Protein AF-A0A5J4P7W9-F1 (afdb_monomer_lite)

Foldseek 3Di:
DDDDDDDDPPPDPPPPDPPPPPVDPPPPPPAFPVRVVLVVVVWDFLCVVPVQAAEDAQLCDLPDPLSHNLPVRDRTATAHPVLSVVVVVVQVVCCVVAVLKHKYWHAFADALVSLCSVCVSCPPHPCNVVRADCVVVGDCSNHRNDTDIFMAGNVRDGDDPDD

Sequence (163 aa):
MNHIGSILILLFVSIHLPFSTQSGKANRFQKSKTALYFESLGLVNVAEMDETISVKLMYAHPDNFTGRTLYEDLSEAYLHPDAAKAFVAAQKILKKHCPSYTLIIYDAARPMSIQQKMWETVRGTSKNIYVSNPAHGGGLHNYGLAVDVSILDEWGNPLPMGT

pLDDT: mean 87.94, std 18.9, range [39.56, 98.88]

Structure (mmCIF, N/CA/C/O backbone):
data_AF-A0A5J4P7W9-F1
#
_entry.id   AF-A0A5J4P7W9-F1
#
loop_
_atom_site.group_PDB
_atom_site.id
_atom_site.type_symbol
_atom_site.label_atom_id
_atom_site.label_alt_id
_atom_site.label_comp_id
_atom_site.label_asym_id
_atom_site.label_entity_id
_atom_site.label_seq_id
_atom_site.pdbx_PDB_ins_code
_atom_site.Cartn_x
_atom_site.Cartn_y
_atom_site.Cartn_z
_atom_site.occupancy
_atom_site.B_iso_or_equiv
_atom_site.auth_seq_id
_atom_site.auth_comp_id
_atom_site.auth_asym_id
_atom_site.auth_atom_id
_atom_site.pdbx_PDB_model_num
ATOM 1 N N . MET A 1 1 ? 10.414 12.826 -80.029 1.00 47.00 1 MET A N 1
ATOM 2 C CA . MET A 1 1 ? 11.032 14.166 -79.992 1.00 47.00 1 MET A CA 1
ATOM 3 C C . MET A 1 1 ? 9.978 15.164 -79.546 1.00 47.00 1 MET A C 1
ATOM 5 O O . MET A 1 1 ? 8.898 15.156 -80.119 1.00 47.00 1 MET A O 1
ATOM 9 N N . ASN A 1 2 ? 10.343 15.979 -78.552 1.00 44.66 2 ASN A N 1
ATOM 10 C CA . ASN A 1 2 ? 9.735 17.254 -78.139 1.00 44.66 2 ASN A CA 1
ATOM 11 C C . ASN A 1 2 ? 8.815 17.212 -76.904 1.00 44.66 2 ASN A C 1
ATOM 13 O O . ASN A 1 2 ? 7.594 17.151 -76.981 1.00 44.66 2 ASN A O 1
ATOM 17 N N . HIS A 1 3 ? 9.498 17.297 -75.757 1.00 44.91 3 HIS A N 1
ATOM 18 C CA . HIS A 1 3 ? 9.042 17.803 -74.463 1.00 44.91 3 HIS A CA 1
ATOM 19 C C . HIS A 1 3 ? 8.594 19.268 -74.533 1.00 44.91 3 HIS A C 1
ATOM 21 O O . HIS A 1 3 ? 9.379 20.078 -75.013 1.00 44.91 3 HIS A O 1
ATOM 27 N N . ILE A 1 4 ? 7.449 19.602 -73.923 1.00 54.72 4 ILE A N 1
ATOM 28 C CA . ILE A 1 4 ? 7.166 20.850 -73.176 1.00 54.72 4 ILE A CA 1
ATOM 29 C C . ILE A 1 4 ? 6.008 20.470 -72.218 1.00 54.72 4 ILE A C 1
ATOM 31 O O . ILE A 1 4 ? 4.988 19.989 -72.687 1.00 54.72 4 ILE A O 1
ATOM 35 N N . GLY A 1 5 ? 6.057 20.497 -70.886 1.00 46.66 5 GLY A N 1
ATOM 36 C CA . GLY A 1 5 ? 6.833 21.329 -69.975 1.00 46.66 5 GLY A CA 1
ATOM 37 C C . GLY A 1 5 ? 5.932 22.346 -69.257 1.00 46.66 5 GLY A C 1
ATOM 38 O O . GLY A 1 5 ? 6.270 23.520 -69.251 1.00 46.66 5 GLY A O 1
ATOM 39 N N . SER A 1 6 ? 4.785 21.947 -68.688 1.00 47.06 6 SER A N 1
ATOM 40 C CA . SER A 1 6 ? 3.984 22.834 -67.821 1.00 47.06 6 SER A CA 1
ATOM 41 C C . SER A 1 6 ? 4.383 22.634 -66.363 1.00 47.06 6 SER A C 1
ATOM 43 O O . SER A 1 6 ? 3.861 21.771 -65.662 1.00 47.06 6 SER A O 1
ATOM 45 N N . ILE A 1 7 ? 5.348 23.437 -65.922 1.00 47.50 7 ILE A N 1
ATOM 46 C CA . ILE A 1 7 ? 5.742 23.566 -64.520 1.00 47.50 7 ILE A CA 1
ATOM 47 C C . ILE A 1 7 ? 4.771 24.556 -63.865 1.00 47.50 7 ILE A C 1
ATOM 49 O O . ILE A 1 7 ? 4.814 25.754 -64.136 1.00 47.50 7 ILE A O 1
ATOM 53 N N . LEU A 1 8 ? 3.886 24.053 -63.007 1.00 42.88 8 LEU A N 1
ATOM 54 C CA . LEU A 1 8 ? 3.067 24.870 -62.116 1.00 42.88 8 LEU A CA 1
ATOM 55 C C . LEU A 1 8 ? 3.912 25.210 -60.877 1.00 42.88 8 LEU A C 1
ATOM 57 O O . LEU A 1 8 ? 4.041 24.397 -59.965 1.00 42.88 8 LEU A O 1
ATOM 61 N N . ILE A 1 9 ? 4.530 26.393 -60.856 1.00 48.12 9 ILE A N 1
ATOM 62 C CA . ILE A 1 9 ? 5.233 26.902 -59.669 1.00 48.12 9 ILE A CA 1
ATOM 63 C C . ILE A 1 9 ? 4.182 27.439 -58.692 1.00 48.12 9 ILE A C 1
ATOM 65 O O . ILE A 1 9 ? 3.752 28.586 -58.782 1.00 48.12 9 ILE A O 1
ATOM 69 N N . LEU A 1 10 ? 3.755 26.594 -57.755 1.00 44.69 10 LEU A N 1
ATOM 70 C CA . LEU A 1 10 ? 3.029 27.017 -56.558 1.00 44.69 10 LEU A CA 1
ATOM 71 C C . LEU A 1 10 ? 4.036 27.620 -55.568 1.00 44.69 10 LEU A C 1
ATOM 73 O O . LEU A 1 10 ? 4.703 26.908 -54.820 1.00 44.69 10 LEU A O 1
ATOM 77 N N . LEU A 1 11 ? 4.164 28.947 -55.584 1.00 43.44 11 LEU A N 1
ATOM 78 C CA . LEU A 1 11 ? 4.861 29.713 -54.549 1.00 43.44 11 LEU A CA 1
ATOM 79 C C . LEU A 1 11 ? 4.044 29.653 -53.249 1.00 43.44 11 LEU A C 1
ATOM 81 O O . LEU A 1 11 ? 3.136 30.453 -53.031 1.00 43.44 11 LEU A O 1
ATOM 85 N N . PHE A 1 12 ? 4.367 28.700 -52.375 1.00 47.06 12 PHE A N 1
ATOM 86 C CA . PHE A 1 12 ? 3.924 28.733 -50.983 1.00 47.06 12 PHE A CA 1
ATOM 87 C C . PHE A 1 12 ? 4.725 29.807 -50.239 1.00 47.06 12 PHE A C 1
ATOM 89 O O . PHE A 1 12 ? 5.886 29.611 -49.885 1.00 47.06 12 PHE A O 1
ATOM 96 N N . VAL A 1 13 ? 4.106 30.963 -50.008 1.00 46.81 13 VAL A N 1
ATOM 97 C CA . VAL A 1 13 ? 4.608 31.950 -49.048 1.00 46.81 13 VAL A CA 1
ATOM 98 C C . VAL A 1 13 ? 4.359 31.385 -47.650 1.00 46.81 13 VAL A C 1
ATOM 100 O O . VAL A 1 13 ? 3.253 31.466 -47.120 1.00 46.81 13 VAL A O 1
ATOM 103 N N . SER A 1 14 ? 5.381 30.766 -47.060 1.00 53.66 14 SER A N 1
ATOM 104 C CA . SER A 1 14 ? 5.346 30.298 -45.672 1.00 53.66 14 SER A CA 1
ATOM 105 C C . SER A 1 14 ? 5.351 31.493 -44.720 1.00 53.66 14 SER A C 1
ATOM 107 O O . SER A 1 14 ? 6.409 31.991 -44.330 1.00 53.66 14 SER A O 1
ATOM 109 N N . ILE A 1 15 ? 4.161 31.951 -44.330 1.00 55.72 15 ILE A N 1
ATOM 110 C CA . ILE A 1 15 ? 3.985 32.863 -43.198 1.00 55.72 15 ILE A CA 1
ATOM 111 C C . ILE A 1 15 ? 4.422 32.100 -41.942 1.00 55.72 15 ILE A C 1
ATOM 113 O O . ILE A 1 15 ? 3.698 31.245 -41.435 1.00 55.72 15 ILE A O 1
ATOM 117 N N . HIS A 1 16 ? 5.628 32.386 -41.452 1.00 55.50 16 HIS A N 1
ATOM 118 C CA . HIS A 1 16 ? 6.084 31.915 -40.148 1.00 55.50 16 HIS A CA 1
ATOM 119 C C . HIS A 1 16 ? 5.347 32.708 -39.067 1.00 55.50 16 HIS A C 1
ATOM 121 O O . HIS A 1 16 ? 5.811 33.750 -38.608 1.00 55.50 16 HIS A O 1
ATOM 127 N N . LEU A 1 17 ? 4.175 32.218 -38.666 1.00 50.38 17 LEU A N 1
ATOM 128 C CA . LEU A 1 17 ? 3.603 32.583 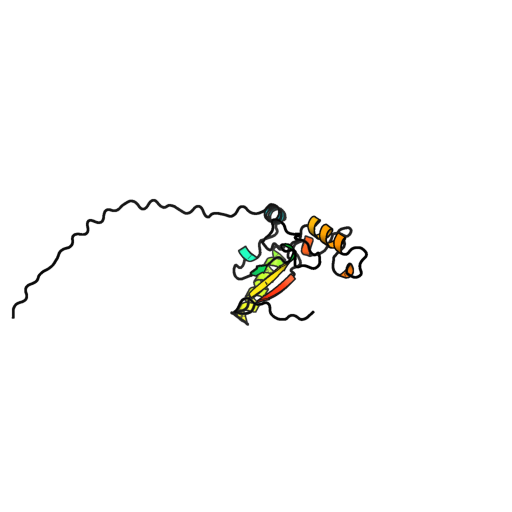-37.375 1.00 50.38 17 LEU A CA 1
ATOM 129 C C . LEU A 1 17 ? 4.563 32.066 -36.293 1.00 50.38 17 LEU A C 1
ATOM 131 O O . LEU A 1 17 ? 4.910 30.882 -36.328 1.00 50.38 17 LEU A O 1
ATOM 135 N N . PRO A 1 18 ? 5.014 32.901 -35.340 1.00 47.62 18 PRO A N 1
ATOM 136 C CA . PRO A 1 18 ? 5.784 32.396 -34.220 1.00 47.62 18 PRO A CA 1
ATOM 137 C C . PRO A 1 18 ? 4.870 31.456 -33.438 1.00 47.62 18 PRO A C 1
ATOM 139 O O . PRO A 1 18 ? 3.888 31.881 -32.825 1.00 47.62 18 PRO A O 1
ATOM 142 N N . PHE A 1 19 ? 5.179 30.162 -33.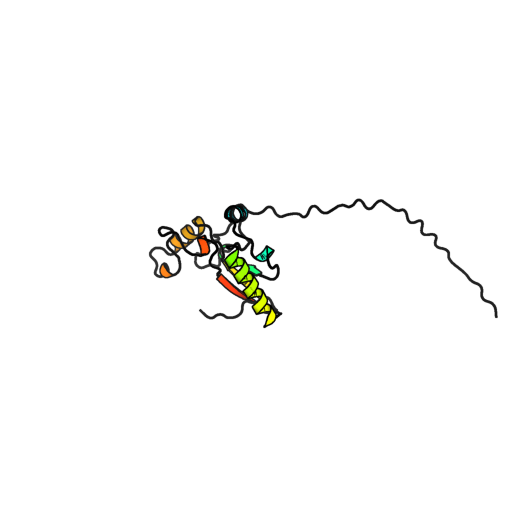496 1.00 48.31 19 PHE A N 1
ATOM 143 C CA . PHE A 1 19 ? 4.601 29.171 -32.608 1.00 48.31 19 PHE A CA 1
ATOM 144 C C . PHE A 1 19 ? 4.994 29.594 -31.196 1.00 48.31 19 PHE A C 1
ATOM 146 O O . PHE A 1 19 ? 6.133 29.406 -30.766 1.00 48.31 19 PHE A O 1
ATOM 153 N N . SER A 1 20 ? 4.072 30.265 -30.504 1.00 48.75 20 SER A N 1
ATOM 154 C CA . SER A 1 20 ? 4.220 30.512 -29.081 1.00 48.75 20 SER A CA 1
ATOM 155 C C . SER A 1 20 ? 4.345 29.149 -28.433 1.00 48.75 20 SER A C 1
ATOM 157 O O . SER A 1 20 ? 3.430 28.329 -28.516 1.00 48.75 20 SER A O 1
ATOM 159 N N . THR A 1 21 ? 5.501 28.889 -27.834 1.00 41.94 21 THR A N 1
ATOM 160 C CA . THR A 1 21 ? 5.706 27.726 -26.991 1.00 41.94 21 THR A CA 1
ATOM 161 C C . THR A 1 21 ? 4.743 27.854 -25.820 1.00 41.94 21 THR A C 1
ATOM 163 O O . THR A 1 21 ? 5.031 28.466 -24.793 1.00 41.94 21 THR A O 1
ATOM 166 N N . GLN A 1 22 ? 3.559 27.265 -25.960 1.00 50.69 22 GLN A N 1
ATOM 167 C CA . GLN A 1 22 ? 2.743 26.919 -24.813 1.00 50.69 22 GLN A CA 1
ATOM 168 C C . GLN A 1 22 ? 3.449 25.729 -24.153 1.00 50.69 22 GLN A C 1
ATOM 170 O O . GLN A 1 22 ? 3.088 24.572 -24.345 1.00 50.69 22 GLN A O 1
ATOM 175 N N . SER A 1 23 ? 4.555 26.015 -23.457 1.00 46.88 23 SER A N 1
ATOM 176 C CA . SER A 1 23 ? 5.237 25.027 -22.631 1.00 46.88 23 SER A CA 1
ATOM 177 C C . SER A 1 23 ? 4.259 24.646 -21.530 1.00 46.88 23 SER A C 1
ATOM 179 O O . SER A 1 23 ? 3.875 25.475 -20.699 1.00 46.88 23 SER A O 1
ATOM 181 N N . GLY A 1 24 ? 3.753 23.421 -21.648 1.00 39.56 24 GLY A N 1
ATOM 182 C CA . GLY A 1 24 ? 2.620 22.909 -20.907 1.00 39.56 24 GLY A CA 1
ATOM 183 C C . GLY A 1 24 ? 2.792 23.097 -19.410 1.00 39.56 24 GLY A C 1
ATOM 184 O O . GLY A 1 24 ? 3.709 22.560 -18.790 1.00 39.56 24 GLY A O 1
ATOM 185 N N . LYS A 1 25 ? 1.836 23.799 -18.801 1.00 40.22 25 LYS A N 1
ATOM 186 C CA . LYS A 1 25 ? 1.510 23.550 -17.403 1.00 40.22 25 LYS A CA 1
ATOM 187 C C . LYS A 1 25 ? 0.991 22.118 -17.345 1.00 40.22 25 LYS A C 1
ATOM 189 O O . LYS A 1 25 ? -0.172 21.872 -17.651 1.00 40.22 25 LYS A O 1
ATOM 194 N N . ALA A 1 26 ? 1.867 21.178 -17.000 1.00 45.06 26 ALA A N 1
ATOM 195 C CA . ALA A 1 26 ? 1.439 19.880 -16.517 1.00 45.06 26 ALA A CA 1
ATOM 196 C C . ALA A 1 26 ? 0.424 20.152 -15.406 1.00 45.06 26 ALA A C 1
ATOM 198 O O . ALA A 1 26 ? 0.745 20.800 -14.406 1.00 45.06 26 ALA A O 1
ATOM 199 N N . ASN A 1 27 ? -0.816 19.725 -15.617 1.00 42.38 27 ASN A N 1
ATOM 200 C CA . ASN A 1 27 ? -1.823 19.702 -14.578 1.00 42.38 27 ASN A CA 1
ATOM 201 C C . ASN A 1 27 ? -1.364 18.644 -13.565 1.00 42.38 27 ASN A C 1
ATOM 203 O O . ASN A 1 27 ? -1.749 17.482 -13.649 1.00 42.38 27 ASN A O 1
ATOM 207 N N . ARG A 1 28 ? -0.435 19.012 -12.673 1.00 53.25 28 ARG A N 1
ATOM 208 C CA . ARG A 1 28 ? -0.139 18.231 -11.476 1.00 53.25 28 ARG A CA 1
ATOM 209 C C . ARG A 1 28 ? -1.431 18.252 -10.679 1.00 53.25 28 ARG A C 1
ATOM 211 O O . ARG A 1 28 ? -1.724 19.255 -10.031 1.00 53.25 28 ARG A O 1
ATOM 218 N N . PHE A 1 29 ? -2.217 17.183 -10.779 1.00 66.19 29 PHE A N 1
ATOM 219 C CA . PHE A 1 29 ? -3.296 16.928 -9.838 1.00 66.19 29 PHE A CA 1
ATOM 220 C C . PHE A 1 29 ? -2.740 17.179 -8.436 1.00 66.19 29 PHE A C 1
ATOM 222 O O . PHE A 1 29 ? -1.671 16.678 -8.077 1.00 66.19 29 PHE A O 1
ATOM 229 N N . GLN A 1 30 ? -3.387 18.074 -7.699 1.00 87.31 30 GLN A N 1
ATOM 230 C CA . GLN A 1 30 ? -2.939 18.439 -6.367 1.00 87.31 30 GLN A CA 1
ATOM 231 C C . GLN A 1 30 ? -2.972 17.178 -5.495 1.00 87.31 30 GLN A C 1
ATOM 233 O O . GLN A 1 30 ? -4.030 16.566 -5.362 1.00 87.31 30 GLN A O 1
ATOM 238 N N . LYS A 1 31 ? -1.819 16.786 -4.933 1.00 92.81 31 LYS A N 1
ATOM 239 C CA . LYS A 1 31 ? -1.719 15.621 -4.041 1.00 92.81 31 LYS A CA 1
ATOM 240 C C . LYS A 1 31 ? -2.687 15.779 -2.868 1.00 92.81 31 LYS A C 1
ATOM 242 O O . LYS A 1 31 ? -2.873 16.887 -2.353 1.00 92.81 31 LYS A O 1
ATOM 247 N N . SER A 1 32 ? -3.306 14.675 -2.462 1.00 95.94 32 SER A N 1
ATOM 248 C CA . SER A 1 32 ? -4.264 14.660 -1.358 1.00 95.94 32 SER A CA 1
ATOM 249 C C . SER A 1 32 ? -3.608 14.940 -0.007 1.00 95.94 32 SER A C 1
ATOM 251 O O . SER A 1 32 ? -2.380 14.966 0.118 1.00 95.94 32 SER A O 1
ATOM 253 N N . LYS A 1 33 ? -4.416 15.153 1.040 1.00 96.56 33 LYS A N 1
ATOM 254 C CA . LYS A 1 33 ? -3.872 15.418 2.380 1.00 96.56 33 LYS A CA 1
ATOM 255 C C . LYS A 1 33 ? -3.135 14.193 2.905 1.00 96.56 33 LYS A C 1
ATOM 257 O O . LYS A 1 33 ? -2.069 14.342 3.498 1.00 96.56 33 LYS A O 1
ATOM 262 N N . THR A 1 34 ? -3.670 12.998 2.662 1.00 97.19 34 THR A N 1
ATOM 263 C CA . THR A 1 34 ? -3.011 11.753 3.061 1.00 97.19 34 THR A CA 1
ATOM 264 C C . THR A 1 34 ? -1.729 11.493 2.269 1.00 97.19 34 THR A C 1
ATOM 266 O O . THR A 1 34 ? -0.728 11.120 2.878 1.00 97.19 34 THR A O 1
ATOM 269 N N . ALA A 1 35 ? -1.707 11.765 0.961 1.00 97.81 35 ALA A N 1
ATOM 270 C CA . ALA A 1 35 ? -0.490 11.661 0.152 1.00 97.81 35 ALA A CA 1
ATOM 271 C C . ALA A 1 35 ? 0.621 12.601 0.661 1.00 97.81 35 ALA A C 1
ATOM 273 O O . ALA A 1 35 ? 1.741 12.168 0.929 1.00 97.81 35 ALA A O 1
ATOM 274 N N . LEU A 1 36 ? 0.290 13.877 0.897 1.00 97.75 36 LEU A N 1
ATOM 275 C CA . LEU A 1 36 ? 1.228 14.861 1.452 1.00 97.75 36 LEU A CA 1
ATOM 276 C C . LEU A 1 36 ? 1.717 14.479 2.858 1.00 97.75 36 LEU A C 1
ATOM 278 O O . LEU A 1 36 ? 2.889 14.673 3.183 1.00 97.75 36 LEU A O 1
ATOM 282 N N . TYR A 1 37 ? 0.837 13.918 3.692 1.00 97.69 37 TYR A N 1
ATOM 283 C CA . TYR A 1 37 ? 1.211 13.408 5.009 1.00 97.69 37 TYR A CA 1
ATOM 284 C C . TYR A 1 37 ? 2.253 12.288 4.899 1.00 97.69 37 TYR A C 1
ATOM 286 O O . TYR A 1 37 ? 3.280 12.346 5.572 1.00 97.69 37 TYR A O 1
ATOM 294 N N . PHE A 1 38 ? 2.050 11.308 4.020 1.00 98.50 38 PHE A N 1
ATOM 295 C CA . PHE A 1 38 ? 3.020 10.231 3.823 1.00 98.50 38 PHE A CA 1
ATOM 296 C C . PHE A 1 38 ? 4.370 10.712 3.292 1.00 98.50 38 PHE A C 1
ATOM 298 O O . PHE A 1 38 ? 5.406 10.263 3.783 1.00 98.50 38 PHE A O 1
ATOM 305 N N . GLU A 1 39 ? 4.380 11.676 2.376 1.00 98.12 39 GLU A N 1
ATOM 306 C CA . GLU A 1 39 ? 5.625 12.288 1.898 1.00 98.12 39 GLU A CA 1
ATOM 307 C C . GLU A 1 39 ? 6.374 13.013 3.014 1.00 98.12 39 GLU A C 1
ATOM 309 O O . GLU A 1 39 ? 7.595 12.903 3.112 1.00 98.12 39 GLU A O 1
ATOM 314 N N . SER A 1 40 ? 5.654 13.692 3.913 1.00 98.19 40 SER A N 1
ATOM 315 C CA . SER A 1 40 ? 6.271 14.337 5.079 1.00 98.19 40 SER A CA 1
ATOM 316 C C . SER A 1 40 ? 6.886 13.345 6.076 1.00 98.19 40 SER A C 1
ATOM 318 O O . SER A 1 40 ? 7.779 13.720 6.832 1.00 98.19 40 SER A O 1
ATOM 320 N N . LEU A 1 41 ? 6.455 12.078 6.052 1.00 98.06 41 LEU A N 1
ATOM 321 C CA . LEU A 1 41 ? 7.061 10.978 6.809 1.00 98.06 41 LEU A CA 1
ATOM 322 C C . LEU A 1 41 ? 8.228 10.304 6.066 1.00 98.06 41 LEU A C 1
ATOM 324 O O . LEU A 1 41 ? 8.816 9.357 6.586 1.00 98.06 41 LEU A O 1
ATOM 328 N N . GLY A 1 42 ? 8.562 10.759 4.856 1.00 98.44 42 GLY A N 1
ATOM 329 C CA . GLY A 1 42 ? 9.610 10.168 4.024 1.00 98.44 42 GLY A CA 1
ATOM 330 C C . GLY A 1 42 ? 9.197 8.877 3.313 1.00 98.44 42 GLY A C 1
ATOM 331 O O . GLY A 1 42 ? 10.063 8.160 2.809 1.00 98.44 42 GLY A O 1
ATOM 332 N N . LEU A 1 43 ? 7.897 8.565 3.262 1.00 98.81 43 LEU A N 1
ATOM 333 C CA . LEU A 1 43 ? 7.396 7.477 2.427 1.00 98.81 43 LEU A CA 1
ATOM 334 C C . LEU A 1 43 ? 7.385 7.912 0.959 1.00 98.81 43 LEU A C 1
ATOM 336 O O . LEU A 1 43 ? 7.225 9.089 0.640 1.00 98.81 43 LEU A O 1
ATOM 340 N N . VAL A 1 44 ? 7.529 6.945 0.060 1.00 98.69 44 VAL A N 1
ATOM 341 C CA . VAL A 1 44 ? 7.632 7.183 -1.383 1.00 98.69 44 VAL A CA 1
ATOM 342 C C . VAL A 1 44 ? 6.476 6.530 -2.123 1.00 98.69 44 VAL A C 1
ATOM 344 O O . VAL A 1 44 ? 6.052 5.428 -1.767 1.00 98.69 44 VAL A O 1
ATOM 347 N N . ASN A 1 45 ? 5.975 7.210 -3.154 1.00 98.31 45 ASN A N 1
ATOM 348 C CA . ASN A 1 45 ? 4.961 6.663 -4.044 1.00 98.31 45 ASN A CA 1
ATOM 349 C C . ASN A 1 45 ? 5.601 5.606 -4.952 1.00 98.31 45 ASN A C 1
ATOM 351 O O . ASN A 1 45 ? 6.500 5.901 -5.738 1.00 98.31 45 ASN A O 1
ATOM 355 N N . VAL A 1 46 ? 5.128 4.368 -4.847 1.00 97.81 46 VAL A N 1
ATOM 356 C CA . VAL A 1 46 ? 5.700 3.223 -5.562 1.00 97.81 46 VAL A CA 1
ATOM 357 C C . VAL A 1 46 ? 5.494 3.338 -7.076 1.00 97.81 46 VAL A C 1
ATOM 359 O O . VAL A 1 46 ? 6.391 2.981 -7.838 1.00 97.81 46 VAL A O 1
ATOM 362 N N . ALA A 1 47 ? 4.360 3.888 -7.520 1.00 94.44 47 ALA A N 1
ATOM 363 C CA . ALA A 1 47 ? 4.061 4.059 -8.943 1.00 94.44 47 ALA A CA 1
ATOM 364 C C . ALA A 1 47 ? 4.941 5.135 -9.609 1.00 94.44 47 ALA A C 1
ATOM 366 O O . ALA A 1 47 ? 5.181 5.071 -10.809 1.00 94.44 47 ALA A O 1
ATOM 367 N N . GLU A 1 48 ? 5.480 6.088 -8.836 1.00 96.62 48 GLU A N 1
ATOM 368 C CA . GLU A 1 48 ? 6.481 7.048 -9.333 1.00 96.62 48 GLU A CA 1
ATOM 369 C C . GLU A 1 48 ? 7.869 6.393 -9.516 1.00 96.62 48 GLU A C 1
ATOM 371 O O . GLU A 1 48 ? 8.716 6.929 -10.229 1.00 96.62 48 GLU A O 1
ATOM 376 N N . MET A 1 49 ? 8.125 5.237 -8.886 1.00 97.88 49 MET A N 1
ATOM 377 C CA . MET A 1 49 ? 9.383 4.488 -9.029 1.00 97.88 49 MET A CA 1
ATOM 378 C C . MET A 1 49 ? 9.349 3.465 -10.173 1.00 97.88 49 MET A C 1
ATOM 380 O O . MET A 1 49 ? 10.398 3.153 -10.743 1.00 97.88 49 MET A O 1
ATOM 384 N N . ASP A 1 50 ? 8.171 2.919 -10.481 1.00 98.12 50 ASP A N 1
ATOM 385 C CA . ASP A 1 50 ? 7.919 2.025 -11.614 1.00 98.12 50 ASP A CA 1
ATOM 386 C C . ASP A 1 50 ? 6.448 2.146 -12.044 1.00 98.12 50 ASP A C 1
ATOM 388 O O . ASP A 1 50 ? 5.548 1.595 -11.407 1.00 98.12 50 ASP A O 1
ATOM 392 N N . GLU A 1 51 ? 6.213 2.852 -13.152 1.00 97.12 51 GLU A N 1
ATOM 393 C CA . GLU A 1 51 ? 4.873 3.135 -13.690 1.00 97.12 51 GLU A CA 1
ATOM 394 C C . GLU A 1 51 ? 4.133 1.876 -14.174 1.00 97.12 51 GLU A C 1
ATOM 396 O O . GLU A 1 51 ? 2.944 1.931 -14.482 1.00 97.12 51 GLU A O 1
ATOM 401 N N . THR A 1 52 ? 4.811 0.724 -14.256 1.0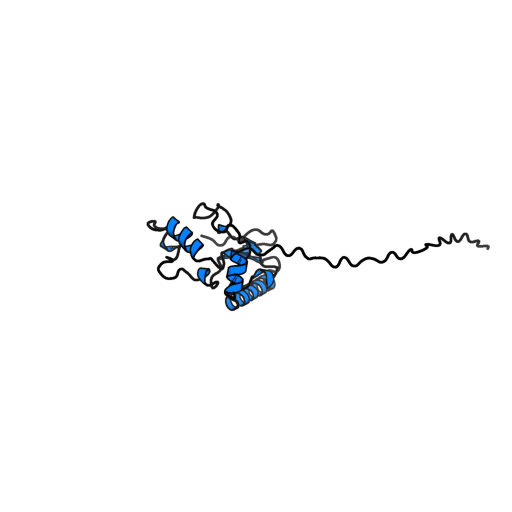0 97.44 52 THR A N 1
ATOM 402 C CA . THR A 1 52 ? 4.169 -0.532 -14.658 1.00 97.44 52 THR A CA 1
ATOM 403 C C . THR A 1 52 ? 3.404 -1.204 -13.520 1.00 97.44 52 THR A C 1
ATOM 405 O O . THR A 1 52 ? 2.616 -2.113 -13.787 1.00 97.44 52 THR A O 1
ATOM 408 N N . ILE A 1 53 ? 3.626 -0.785 -12.271 1.00 98.31 53 ILE A N 1
ATOM 409 C CA . ILE A 1 53 ? 2.940 -1.303 -11.083 1.00 98.31 53 ILE A CA 1
ATOM 410 C C . ILE A 1 53 ? 1.504 -0.779 -11.045 1.00 98.31 53 ILE A C 1
ATOM 412 O O . ILE A 1 53 ? 1.260 0.421 -11.152 1.00 98.31 53 ILE A O 1
ATOM 416 N N . SER A 1 54 ? 0.544 -1.681 -10.841 1.00 98.19 54 SER A N 1
ATOM 417 C CA . SER A 1 54 ? -0.864 -1.316 -10.698 1.00 98.19 54 SER A CA 1
ATOM 418 C C . SER A 1 54 ? -1.218 -1.024 -9.237 1.00 98.19 54 SER A C 1
ATOM 420 O O . SER A 1 54 ? -0.732 -1.686 -8.318 1.00 98.19 54 SER A O 1
ATOM 422 N N . VAL A 1 55 ? -2.100 -0.051 -9.007 1.00 97.88 55 VAL A N 1
ATOM 423 C CA . VAL A 1 55 ? -2.617 0.291 -7.676 1.00 97.88 55 VAL A CA 1
ATOM 424 C C . VAL A 1 55 ? -4.140 0.286 -7.716 1.00 97.88 55 VAL A C 1
ATOM 426 O O . VAL A 1 55 ? -4.755 0.972 -8.530 1.00 97.88 55 VAL A O 1
ATOM 429 N N . LYS A 1 56 ? -4.750 -0.482 -6.812 1.00 96.25 56 LYS A N 1
ATOM 430 C CA . LYS A 1 56 ? -6.194 -0.516 -6.579 1.00 96.25 56 LYS A CA 1
ATOM 431 C C . LYS A 1 56 ? -6.444 -0.664 -5.084 1.00 96.25 56 LYS A C 1
ATOM 433 O O . LYS A 1 56 ? -6.625 -1.768 -4.585 1.00 96.25 56 LYS A O 1
ATOM 438 N N . LEU A 1 57 ? -6.452 0.452 -4.362 1.00 96.94 57 LEU A N 1
ATOM 439 C CA . LEU A 1 57 ? -6.617 0.423 -2.911 1.00 96.94 57 LEU A CA 1
ATOM 440 C C . LEU A 1 57 ? -8.018 -0.081 -2.527 1.00 96.94 57 LEU A C 1
ATOM 442 O O . LEU A 1 57 ? -9.016 0.611 -2.730 1.00 96.94 57 LEU A O 1
ATOM 446 N N . MET A 1 58 ? -8.103 -1.280 -1.946 1.00 95.00 58 MET A N 1
ATOM 447 C CA . MET A 1 58 ? -9.385 -1.952 -1.676 1.00 95.00 58 MET A CA 1
ATOM 448 C C . MET A 1 58 ? -10.269 -1.170 -0.704 1.00 95.00 58 MET A C 1
ATOM 450 O O . MET A 1 58 ? -11.493 -1.164 -0.823 1.00 95.00 58 MET A O 1
ATOM 454 N N . TYR A 1 59 ? -9.656 -0.450 0.233 1.00 95.12 59 TYR A N 1
ATOM 455 C CA . TYR A 1 59 ? -10.376 0.330 1.236 1.00 95.12 59 TYR A CA 1
ATOM 456 C C . TYR A 1 59 ? -10.823 1.717 0.744 1.00 95.12 59 TYR A C 1
ATOM 458 O O . TYR A 1 59 ? -11.427 2.459 1.517 1.00 95.12 59 TYR A O 1
ATOM 466 N N . ALA A 1 60 ? -10.581 2.068 -0.525 1.00 93.88 60 ALA A N 1
ATOM 467 C CA . ALA A 1 60 ? -11.180 3.241 -1.176 1.00 93.88 60 ALA A CA 1
ATOM 468 C C . ALA A 1 60 ? -12.620 2.982 -1.671 1.00 93.88 60 ALA A C 1
ATOM 470 O O . ALA A 1 60 ? -13.345 3.906 -2.039 1.00 93.88 60 ALA A O 1
ATOM 471 N N . HIS A 1 61 ? -13.073 1.726 -1.638 1.00 92.12 61 HIS A N 1
ATOM 472 C CA . HIS A 1 61 ? -14.413 1.310 -2.047 1.00 92.12 61 HIS A CA 1
ATOM 473 C C . HIS A 1 61 ? -15.115 0.544 -0.921 1.00 92.12 61 HIS A C 1
ATOM 475 O O . HIS A 1 61 ? -14.435 -0.057 -0.096 1.00 92.12 61 HIS A O 1
ATOM 481 N N . PRO A 1 62 ? -16.460 0.518 -0.871 1.00 92.50 62 PRO A N 1
ATOM 482 C CA . PRO A 1 62 ? -17.196 -0.179 0.187 1.00 92.50 62 PRO A CA 1
ATOM 483 C C . PRO A 1 62 ? -17.164 -1.710 0.061 1.00 92.50 62 PRO A C 1
ATOM 485 O O . PRO A 1 62 ? -17.524 -2.396 1.015 1.00 92.50 62 PRO A O 1
ATOM 488 N N . ASP A 1 63 ? -16.723 -2.244 -1.082 1.00 93.06 63 ASP A N 1
ATOM 489 C CA . ASP A 1 63 ? -16.537 -3.680 -1.316 1.00 93.06 63 ASP A CA 1
ATOM 490 C C . ASP A 1 63 ? -15.252 -4.190 -0.639 1.00 93.06 63 ASP A C 1
ATOM 492 O O . ASP A 1 63 ? -14.238 -4.495 -1.264 1.00 93.06 63 ASP A O 1
ATOM 496 N N . ASN A 1 64 ? -15.272 -4.183 0.692 1.00 93.62 64 ASN A N 1
ATOM 497 C CA . ASN A 1 64 ? -14.223 -4.714 1.551 1.00 93.62 64 ASN A CA 1
ATOM 498 C C . ASN A 1 64 ? -14.839 -5.255 2.851 1.00 93.62 64 ASN A C 1
ATOM 500 O O . ASN A 1 64 ? -16.019 -5.048 3.134 1.00 93.62 64 ASN A O 1
ATOM 504 N N . PHE A 1 65 ? -14.041 -5.922 3.689 1.00 92.19 65 PHE A N 1
ATOM 505 C CA . PHE A 1 65 ? -14.558 -6.602 4.885 1.00 92.19 65 PHE A CA 1
ATOM 506 C C . PHE A 1 65 ? -15.239 -5.679 5.912 1.00 92.19 65 PHE A C 1
ATOM 508 O O . PHE A 1 65 ? -15.970 -6.175 6.770 1.00 92.19 65 PHE A O 1
ATOM 515 N N . THR A 1 66 ? -14.996 -4.364 5.853 1.00 92.12 66 THR A N 1
ATOM 516 C CA . THR A 1 66 ? -15.651 -3.383 6.727 1.00 92.12 66 THR A CA 1
ATOM 517 C C . THR A 1 66 ? -16.990 -2.883 6.187 1.00 92.12 66 THR A C 1
ATOM 519 O O . THR A 1 66 ? -17.758 -2.285 6.939 1.00 92.12 66 THR A O 1
ATOM 522 N N . GLY A 1 67 ? -17.278 -3.104 4.898 1.00 93.44 67 GLY A N 1
ATOM 523 C CA . GLY A 1 67 ? -18.470 -2.586 4.222 1.00 93.44 67 GLY A CA 1
ATOM 524 C C . GLY A 1 67 ? -18.492 -1.060 4.066 1.00 93.44 67 GLY A C 1
ATOM 525 O O . GLY A 1 67 ? -19.561 -0.480 3.875 1.00 93.44 67 GLY A O 1
ATOM 526 N N . ARG A 1 68 ? -17.347 -0.380 4.225 1.00 93.50 68 ARG A N 1
ATOM 527 C CA . ARG A 1 68 ? -17.230 1.088 4.235 1.00 93.50 68 ARG A CA 1
ATOM 528 C C . ARG A 1 68 ? -16.055 1.555 3.385 1.00 93.50 68 ARG A C 1
ATOM 530 O O . ARG A 1 68 ? -15.014 0.905 3.368 1.00 93.50 68 ARG A O 1
ATOM 537 N N . THR A 1 69 ? -16.186 2.721 2.760 1.00 95.38 69 THR A N 1
ATOM 538 C CA . THR A 1 69 ? -15.034 3.458 2.222 1.00 95.38 69 THR A CA 1
ATOM 539 C C . THR A 1 69 ? -14.244 4.061 3.382 1.00 95.38 69 THR A C 1
ATOM 541 O O . THR A 1 69 ? -14.803 4.785 4.204 1.00 95.38 69 THR A O 1
ATOM 544 N N . LEU A 1 70 ? -12.954 3.739 3.470 1.00 95.50 70 LEU A N 1
ATOM 545 C CA . LEU A 1 70 ? -12.052 4.218 4.519 1.00 95.50 70 LEU A CA 1
ATOM 546 C C . LEU A 1 70 ? -10.992 5.180 3.978 1.00 95.50 70 LEU A C 1
ATOM 548 O O . LEU A 1 70 ? -10.662 6.150 4.659 1.00 95.50 70 LEU A O 1
ATOM 552 N N . TYR A 1 71 ? -10.470 4.928 2.777 1.00 94.94 71 TYR A N 1
ATOM 553 C CA . TYR A 1 71 ? -9.626 5.878 2.058 1.00 94.94 71 TYR A CA 1
ATOM 554 C C . TYR A 1 71 ? -10.518 6.831 1.269 1.00 94.94 71 TYR A C 1
ATOM 556 O O . TYR A 1 71 ? -11.123 6.448 0.274 1.00 94.94 71 TYR A O 1
ATOM 564 N N . GLU A 1 72 ? -10.636 8.062 1.758 1.00 92.81 72 GLU A N 1
ATOM 565 C CA . GLU A 1 72 ? -11.513 9.080 1.168 1.00 92.81 72 GLU A CA 1
ATOM 566 C C . GLU A 1 72 ? -10.782 9.943 0.129 1.00 92.81 72 GLU A C 1
ATOM 568 O O . GLU A 1 72 ? -11.401 10.401 -0.828 1.00 92.81 72 GLU A O 1
ATOM 573 N N . ASP A 1 73 ? -9.473 10.156 0.297 1.00 94.75 73 ASP A N 1
ATOM 574 C CA . ASP A 1 73 ? -8.664 11.039 -0.550 1.00 94.75 73 ASP A CA 1
ATOM 575 C C . ASP A 1 73 ? -7.366 10.394 -1.070 1.00 94.75 73 ASP A C 1
ATOM 577 O O . ASP A 1 73 ? -6.614 11.044 -1.789 1.00 94.75 73 ASP A O 1
ATOM 581 N N . LEU A 1 74 ? -7.076 9.135 -0.730 1.00 95.94 74 LEU A N 1
ATOM 582 C CA . LEU A 1 74 ? -5.859 8.442 -1.157 1.00 95.94 74 LEU A CA 1
ATOM 583 C C . LEU A 1 74 ? -6.147 7.484 -2.316 1.00 95.94 74 LEU A C 1
ATOM 585 O O . LEU A 1 74 ? -7.009 6.612 -2.205 1.00 95.94 74 LEU A O 1
ATOM 589 N N . SER A 1 75 ? -5.376 7.614 -3.394 1.00 95.19 75 SER A N 1
ATOM 590 C CA . SER A 1 75 ? -5.416 6.721 -4.563 1.00 95.19 75 SER A CA 1
ATOM 591 C C . SER A 1 75 ? -4.069 6.051 -4.854 1.00 95.19 75 SER A C 1
ATOM 593 O O . SER A 1 75 ? -3.993 5.091 -5.617 1.00 95.19 75 SER A O 1
ATOM 595 N N . GLU A 1 76 ? -3.008 6.543 -4.222 1.00 97.00 76 GLU A N 1
ATOM 596 C CA . GLU A 1 76 ? -1.621 6.174 -4.442 1.00 97.00 76 GLU A CA 1
ATOM 597 C C . GLU A 1 76 ? -1.109 5.213 -3.362 1.00 97.00 76 GLU A C 1
ATOM 599 O O . GLU A 1 76 ? -1.492 5.289 -2.192 1.00 97.00 76 GLU A O 1
ATOM 604 N N . ALA A 1 77 ? -0.181 4.334 -3.738 1.00 98.25 77 ALA A N 1
ATOM 605 C CA . ALA A 1 77 ? 0.473 3.423 -2.808 1.00 98.25 77 ALA A CA 1
ATOM 606 C C . ALA A 1 77 ? 1.805 4.008 -2.325 1.00 98.25 77 ALA A C 1
ATOM 608 O O . ALA A 1 77 ? 2.756 4.138 -3.098 1.00 98.25 77 ALA A O 1
ATOM 609 N N . TYR A 1 78 ? 1.880 4.314 -1.030 1.00 98.75 78 TYR A N 1
ATOM 610 C CA . TYR A 1 78 ? 3.104 4.769 -0.376 1.00 98.75 78 TYR A CA 1
ATOM 611 C C . TYR A 1 78 ? 3.753 3.640 0.425 1.00 98.75 78 TYR A C 1
ATOM 613 O O . TYR A 1 78 ? 3.062 2.877 1.099 1.00 98.75 78 TYR A O 1
ATOM 621 N N . LEU A 1 79 ? 5.082 3.551 0.381 1.00 98.88 79 LEU A N 1
ATOM 622 C CA . LEU A 1 79 ? 5.878 2.604 1.166 1.00 98.88 79 LEU A CA 1
ATOM 623 C C . LEU A 1 79 ? 7.118 3.284 1.751 1.00 98.88 79 LEU A C 1
ATOM 625 O O . LEU A 1 79 ? 7.571 4.323 1.270 1.00 98.88 79 LEU A O 1
ATOM 629 N N . HIS A 1 80 ? 7.702 2.662 2.774 1.00 98.88 80 HIS A N 1
ATOM 630 C CA . HIS A 1 80 ? 9.046 2.996 3.226 1.00 98.88 80 HIS A CA 1
ATOM 631 C C . HIS A 1 80 ? 10.031 2.820 2.054 1.00 98.88 80 HIS A C 1
ATOM 633 O O . HIS A 1 80 ? 9.899 1.834 1.319 1.00 98.88 80 HIS A O 1
ATOM 639 N N . PRO A 1 81 ? 11.041 3.696 1.873 1.00 98.81 81 PRO A N 1
ATOM 640 C CA . PRO A 1 81 ? 11.937 3.649 0.715 1.00 98.81 81 PRO A CA 1
ATOM 641 C C . PRO A 1 81 ? 12.557 2.275 0.440 1.00 98.81 81 PRO A C 1
ATOM 643 O O . PRO A 1 81 ? 12.654 1.859 -0.712 1.00 98.81 81 PRO A O 1
ATOM 646 N N . ASP A 1 82 ? 12.954 1.542 1.479 1.00 98.62 82 ASP A N 1
ATOM 647 C CA . ASP A 1 82 ? 13.561 0.218 1.299 1.00 98.62 82 ASP A CA 1
ATOM 648 C C . ASP A 1 82 ? 12.541 -0.863 0.921 1.00 98.62 82 ASP A C 1
ATOM 650 O O . ASP A 1 82 ? 12.837 -1.709 0.076 1.00 98.62 82 ASP A O 1
ATOM 654 N N . ALA A 1 83 ? 11.316 -0.787 1.453 1.00 98.69 83 ALA A N 1
ATOM 655 C CA . ALA A 1 83 ? 10.223 -1.661 1.034 1.00 98.69 83 ALA A CA 1
ATOM 656 C C . ALA A 1 83 ? 9.819 -1.368 -0.420 1.00 98.69 83 ALA A C 1
ATOM 658 O O . ALA A 1 83 ? 9.648 -2.295 -1.208 1.00 98.69 83 ALA A O 1
ATOM 659 N N . ALA A 1 84 ? 9.765 -0.091 -0.812 1.00 98.81 84 ALA A N 1
ATOM 660 C CA . ALA A 1 84 ? 9.478 0.323 -2.183 1.00 98.81 84 ALA A CA 1
ATOM 661 C C . ALA A 1 84 ? 10.536 -0.187 -3.176 1.00 98.81 84 ALA A C 1
ATOM 663 O O . ALA A 1 84 ? 10.191 -0.763 -4.206 1.00 98.81 84 ALA A O 1
ATOM 664 N N . LYS A 1 85 ? 11.832 -0.059 -2.850 1.00 98.81 85 LYS A N 1
ATOM 665 C CA . LYS A 1 85 ? 12.925 -0.614 -3.671 1.00 98.81 85 LYS A CA 1
ATOM 666 C C . LYS A 1 85 ? 12.810 -2.131 -3.822 1.00 98.81 85 LYS A C 1
ATOM 668 O O . LYS A 1 85 ? 12.975 -2.640 -4.930 1.00 98.81 85 LYS A O 1
ATOM 673 N N . ALA A 1 86 ? 12.531 -2.845 -2.729 1.00 98.75 86 ALA A N 1
ATOM 674 C CA . ALA A 1 86 ? 12.344 -4.293 -2.760 1.00 98.75 86 ALA A CA 1
ATOM 675 C C . ALA A 1 86 ? 11.136 -4.685 -3.625 1.00 98.75 86 ALA A C 1
ATOM 677 O O . ALA A 1 86 ? 11.224 -5.613 -4.428 1.00 98.75 86 ALA A O 1
ATOM 678 N N . PHE A 1 87 ? 10.039 -3.933 -3.530 1.00 98.75 87 PHE A N 1
ATOM 679 C CA . PHE A 1 87 ? 8.839 -4.168 -4.323 1.00 98.75 87 PHE A CA 1
ATOM 680 C C . PHE A 1 87 ? 9.064 -3.927 -5.824 1.00 98.75 87 PHE A C 1
ATOM 682 O O . PHE A 1 87 ? 8.715 -4.767 -6.651 1.00 98.75 87 PHE A O 1
ATOM 689 N N . VAL A 1 88 ? 9.750 -2.840 -6.188 1.00 98.81 88 VAL A N 1
ATOM 690 C CA . VAL A 1 88 ? 10.160 -2.568 -7.578 1.00 98.81 88 VAL A CA 1
ATOM 691 C C . VAL A 1 88 ? 11.111 -3.651 -8.103 1.00 98.81 88 VAL A C 1
ATOM 693 O O . VAL A 1 88 ? 11.040 -4.041 -9.268 1.00 98.81 88 VAL A O 1
ATOM 696 N N . ALA A 1 89 ? 12.001 -4.185 -7.263 1.00 98.81 89 ALA A N 1
ATOM 697 C CA . ALA A 1 89 ? 12.836 -5.319 -7.652 1.00 98.81 89 ALA A CA 1
ATOM 698 C C . ALA A 1 89 ? 11.995 -6.580 -7.925 1.00 98.81 89 ALA A C 1
ATOM 700 O O . ALA A 1 89 ? 12.237 -7.260 -8.923 1.00 98.81 89 ALA A O 1
ATOM 701 N N . ALA A 1 90 ? 10.978 -6.859 -7.103 1.00 98.75 90 ALA A N 1
ATOM 702 C CA . ALA A 1 90 ? 10.044 -7.960 -7.330 1.00 98.75 90 ALA A CA 1
ATOM 703 C C . ALA A 1 90 ? 9.270 -7.794 -8.650 1.00 98.75 90 ALA A C 1
ATOM 705 O O . ALA A 1 90 ? 9.196 -8.745 -9.427 1.00 98.75 90 ALA A O 1
ATOM 706 N N . GLN A 1 91 ? 8.792 -6.583 -8.960 1.00 98.81 91 GLN A N 1
ATOM 707 C CA . GLN A 1 91 ? 8.150 -6.264 -10.241 1.00 98.81 91 GLN A CA 1
ATOM 708 C C . GLN A 1 91 ? 9.070 -6.565 -11.432 1.00 98.81 91 GLN A C 1
ATOM 710 O O . GLN A 1 91 ? 8.664 -7.206 -12.402 1.00 98.81 91 GLN A O 1
ATOM 715 N N . LYS A 1 92 ? 10.340 -6.153 -11.354 1.00 98.69 92 LYS A N 1
ATOM 716 C CA . LYS A 1 92 ? 11.337 -6.418 -12.404 1.00 98.69 92 LYS A CA 1
ATOM 717 C C . LYS A 1 92 ? 11.606 -7.909 -12.583 1.00 98.69 92 LYS A C 1
ATOM 719 O O . LYS A 1 92 ? 11.733 -8.373 -13.715 1.00 98.69 92 LYS A O 1
ATOM 724 N N . ILE A 1 93 ? 11.686 -8.664 -11.486 1.00 98.81 93 ILE A N 1
ATOM 725 C CA . ILE A 1 93 ? 11.843 -10.123 -11.529 1.00 98.81 93 ILE A CA 1
ATOM 726 C C . ILE A 1 93 ? 10.618 -10.757 -12.192 1.00 98.81 93 ILE A C 1
ATOM 728 O O . ILE A 1 93 ? 10.785 -11.541 -13.125 1.00 98.81 93 ILE A O 1
ATOM 732 N N . LEU A 1 94 ? 9.404 -10.375 -11.784 1.00 98.62 94 LEU A N 1
ATOM 733 C CA . LEU A 1 94 ? 8.165 -10.861 -12.391 1.00 98.62 94 LEU A CA 1
ATOM 734 C C . LEU A 1 94 ? 8.162 -10.610 -13.900 1.00 98.62 94 LEU A C 1
ATOM 736 O O . LEU A 1 94 ? 8.013 -11.553 -14.669 1.00 98.62 94 LEU A O 1
ATOM 740 N N . LYS A 1 95 ? 8.426 -9.373 -14.333 1.00 98.38 95 LYS A N 1
ATOM 741 C CA . LYS A 1 95 ? 8.459 -9.016 -15.757 1.00 98.38 95 LYS A CA 1
ATOM 742 C C . LYS A 1 95 ? 9.557 -9.723 -16.547 1.00 98.38 95 LYS A C 1
ATOM 744 O O . LYS A 1 95 ? 9.394 -9.95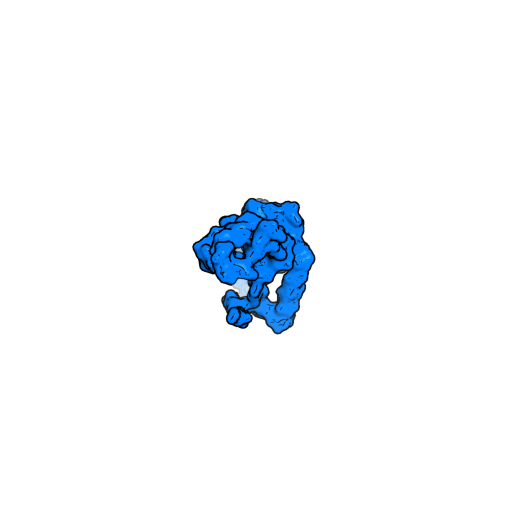1 -17.741 1.00 98.38 95 LYS A O 1
ATOM 749 N N . LYS A 1 96 ? 10.669 -10.099 -15.913 1.00 98.50 96 LYS A N 1
ATOM 750 C CA . LYS A 1 96 ? 11.713 -10.897 -16.568 1.00 98.50 96 LYS A CA 1
ATOM 751 C C . LYS A 1 96 ? 11.222 -12.309 -16.907 1.00 98.50 96 LYS A C 1
ATOM 753 O O . LYS A 1 96 ? 11.610 -12.844 -17.941 1.00 98.50 96 LYS A O 1
ATOM 758 N N . HIS A 1 97 ? 10.411 -12.911 -16.039 1.00 98.19 97 HIS A N 1
ATOM 759 C CA . HIS A 1 97 ? 9.906 -14.276 -16.217 1.00 98.19 97 HIS A CA 1
ATOM 760 C C . HIS A 1 97 ? 8.588 -14.327 -17.000 1.00 98.19 97 HIS A C 1
ATOM 762 O O . HIS A 1 97 ? 8.415 -15.203 -17.842 1.00 98.19 97 HIS A O 1
ATOM 768 N N . CYS A 1 98 ? 7.701 -13.363 -16.763 1.00 97.94 98 CYS A N 1
ATOM 769 C CA . CYS A 1 98 ? 6.386 -13.232 -17.379 1.00 97.94 98 CYS A CA 1
ATOM 770 C C . CYS A 1 98 ? 6.176 -11.763 -17.804 1.00 97.94 98 CYS A C 1
ATOM 772 O O . CYS A 1 98 ? 5.597 -10.986 -17.043 1.00 97.94 98 CYS A O 1
ATOM 774 N N . PRO A 1 99 ? 6.652 -11.337 -18.993 1.00 97.69 99 PRO A N 1
ATOM 775 C CA . PRO A 1 99 ? 6.653 -9.923 -19.397 1.00 97.69 99 PRO A CA 1
ATOM 776 C C . PRO A 1 99 ? 5.278 -9.249 -19.423 1.00 97.69 99 PRO A C 1
ATOM 778 O O . PRO A 1 99 ? 5.176 -8.041 -19.186 1.00 97.69 99 PRO A O 1
ATOM 781 N N . SER A 1 100 ? 4.231 -10.031 -19.696 1.00 97.69 100 SER A N 1
ATOM 782 C CA . SER A 1 100 ? 2.848 -9.566 -19.723 1.00 97.69 100 SER A CA 1
ATOM 783 C C . SER A 1 100 ? 2.228 -9.384 -18.339 1.00 97.69 100 SER A C 1
ATOM 785 O O . SER A 1 100 ? 1.211 -8.709 -18.231 1.00 97.69 100 SER A O 1
ATOM 787 N N . TYR A 1 101 ? 2.831 -9.937 -17.285 1.00 98.56 101 TYR A N 1
ATOM 788 C CA . TYR A 1 101 ? 2.289 -9.849 -15.934 1.00 98.56 101 TYR A CA 1
ATOM 789 C C . TYR A 1 101 ? 2.731 -8.559 -15.239 1.00 98.56 101 TYR A C 1
ATOM 791 O O . TYR A 1 101 ? 3.758 -7.942 -15.567 1.00 98.56 101 TYR A O 1
ATOM 799 N N . THR A 1 102 ? 1.947 -8.138 -14.250 1.00 98.50 102 THR A N 1
ATOM 800 C CA . THR A 1 102 ? 2.296 -7.009 -13.383 1.00 98.50 102 THR A CA 1
ATOM 801 C C . THR A 1 102 ? 1.808 -7.214 -11.956 1.00 98.50 102 THR A C 1
ATOM 803 O O . THR A 1 102 ? 0.784 -7.852 -11.734 1.00 98.50 102 THR A O 1
ATOM 806 N N . LEU A 1 103 ? 2.526 -6.678 -10.973 1.00 98.69 103 LEU A N 1
ATOM 807 C CA . LEU A 1 103 ? 2.048 -6.622 -9.598 1.00 98.69 103 LEU A CA 1
ATOM 808 C C . LEU A 1 103 ? 0.936 -5.573 -9.458 1.00 98.69 103 LEU A C 1
ATOM 810 O O . LEU A 1 103 ? 1.030 -4.469 -10.002 1.00 98.69 103 LEU A O 1
ATOM 814 N N . ILE A 1 104 ? -0.093 -5.916 -8.681 1.00 98.62 104 ILE A N 1
ATOM 815 C CA . ILE A 1 104 ? -1.143 -4.994 -8.236 1.00 98.62 104 ILE A CA 1
ATOM 816 C C . ILE A 1 104 ? -1.118 -4.856 -6.717 1.00 98.62 104 ILE A C 1
ATOM 818 O O . ILE A 1 104 ? -1.058 -5.856 -6.004 1.00 98.62 104 ILE A O 1
ATOM 822 N N . ILE A 1 105 ? -1.180 -3.615 -6.234 1.00 98.62 105 ILE A N 1
ATOM 823 C CA . ILE A 1 105 ? -1.250 -3.275 -4.811 1.00 98.62 105 ILE A CA 1
ATOM 824 C C . ILE A 1 105 ? -2.708 -3.057 -4.401 1.00 98.62 105 ILE A C 1
ATOM 826 O O . ILE A 1 105 ? -3.388 -2.191 -4.957 1.00 98.62 105 ILE A O 1
ATOM 830 N N . TYR A 1 106 ? -3.154 -3.805 -3.392 1.00 97.88 106 TYR A N 1
ATOM 831 C CA . TYR A 1 106 ? -4.468 -3.684 -2.759 1.00 97.88 106 TYR A CA 1
ATOM 832 C C . TYR A 1 106 ? -4.451 -2.877 -1.463 1.00 97.88 106 TYR A C 1
ATOM 834 O O . TYR A 1 106 ? -5.445 -2.221 -1.144 1.00 97.88 106 TYR A O 1
ATOM 842 N N . ASP A 1 107 ? -3.331 -2.889 -0.743 1.00 98.06 107 ASP A N 1
ATOM 843 C CA . ASP A 1 107 ? -3.079 -1.977 0.367 1.00 98.06 107 ASP A CA 1
ATOM 844 C C . ASP A 1 107 ? -1.579 -1.768 0.603 1.00 98.06 107 ASP A C 1
ATOM 846 O O . ASP A 1 107 ? -0.766 -2.634 0.288 1.00 98.06 107 ASP A O 1
ATOM 850 N N . ALA A 1 108 ? -1.208 -0.618 1.161 1.00 98.44 108 ALA A N 1
ATOM 851 C CA . ALA A 1 108 ? 0.179 -0.237 1.432 1.00 98.44 108 ALA A CA 1
ATOM 852 C C . ALA A 1 108 ? 0.258 0.552 2.750 1.00 98.44 108 ALA A C 1
ATOM 854 O O . ALA A 1 108 ? -0.287 0.103 3.761 1.00 98.44 108 ALA A O 1
ATOM 855 N N . ALA A 1 109 ? 0.928 1.711 2.774 1.00 98.56 109 ALA A N 1
ATOM 856 C CA . ALA A 1 109 ? 0.914 2.575 3.945 1.00 98.56 109 ALA A CA 1
ATOM 857 C C . ALA A 1 109 ? -0.518 2.974 4.333 1.00 98.56 109 ALA A C 1
ATOM 859 O O . ALA A 1 109 ? -1.277 3.511 3.527 1.00 98.56 109 ALA A O 1
ATOM 860 N N . ARG A 1 110 ? -0.865 2.749 5.602 1.00 98.00 110 ARG A N 1
ATOM 861 C CA . ARG A 1 110 ? -2.205 2.976 6.154 1.00 98.00 110 ARG A CA 1
ATOM 862 C C . ARG A 1 110 ? -2.132 3.960 7.321 1.00 98.00 110 ARG A C 1
ATOM 864 O O . ARG A 1 110 ? -1.454 3.663 8.307 1.00 98.00 110 ARG A O 1
ATOM 871 N N . PRO A 1 111 ? -2.851 5.097 7.307 1.00 96.94 111 PRO A N 1
ATOM 872 C CA . PRO A 1 111 ? -2.849 6.002 8.453 1.00 96.94 111 PRO A CA 1
ATOM 873 C C . PRO A 1 111 ? -3.392 5.305 9.709 1.00 96.94 111 PRO A C 1
ATOM 875 O O . PRO A 1 111 ? -4.323 4.500 9.627 1.00 96.94 111 PRO A O 1
ATOM 878 N N . MET A 1 112 ? -2.861 5.640 10.890 1.00 97.25 112 MET A N 1
ATOM 879 C CA . MET A 1 112 ? -3.305 5.023 12.151 1.00 97.25 112 MET A CA 1
ATOM 880 C C . MET A 1 112 ? -4.806 5.238 12.414 1.00 97.25 112 MET A C 1
ATOM 882 O O . MET A 1 112 ? -5.482 4.359 12.942 1.00 97.25 112 MET A O 1
ATOM 886 N N . SER A 1 113 ? -5.361 6.370 11.972 1.00 96.44 113 SER A N 1
ATOM 887 C CA . SER A 1 113 ? -6.802 6.642 12.035 1.00 96.44 113 SER A CA 1
ATOM 888 C C . SER A 1 113 ? -7.632 5.630 11.235 1.00 96.44 113 SER A C 1
ATOM 890 O O . SER A 1 113 ? -8.723 5.259 11.660 1.00 96.44 113 SER A O 1
ATOM 892 N N . ILE A 1 114 ? -7.116 5.137 10.107 1.00 96.81 114 ILE A N 1
ATOM 893 C CA . ILE A 1 114 ? -7.775 4.105 9.302 1.00 96.81 114 ILE A CA 1
ATOM 894 C C . ILE A 1 114 ? -7.641 2.731 9.961 1.00 96.81 114 ILE A C 1
ATOM 896 O O . ILE A 1 114 ? -8.627 2.002 10.044 1.00 96.81 114 ILE A O 1
ATOM 900 N N . GLN A 1 115 ? -6.467 2.406 10.512 1.00 97.62 115 GLN A N 1
ATOM 901 C CA . GLN A 1 115 ? -6.275 1.186 11.309 1.00 97.62 115 GLN A CA 1
ATOM 902 C C . GLN A 1 115 ? -7.252 1.122 12.491 1.00 97.62 115 GLN A C 1
ATOM 904 O O . GLN A 1 115 ? -7.833 0.072 12.757 1.00 97.62 115 GLN A O 1
ATOM 909 N N . GLN A 1 116 ? -7.486 2.254 13.159 1.00 97.56 116 GLN A N 1
ATOM 910 C CA . GLN A 1 116 ? -8.475 2.381 14.227 1.00 97.56 116 GLN A CA 1
ATOM 911 C C . GLN A 1 116 ? -9.901 2.101 13.741 1.00 97.56 116 GLN A C 1
ATOM 913 O O . GLN A 1 116 ? -10.578 1.262 14.333 1.00 97.56 116 GLN A O 1
ATOM 918 N N . LYS A 1 117 ? -10.333 2.711 12.627 1.00 96.56 117 LYS A N 1
ATOM 919 C CA . LYS A 1 117 ? -11.650 2.436 12.018 1.00 96.56 117 LYS A CA 1
ATOM 920 C C . LYS A 1 117 ? -11.821 0.948 11.656 1.00 96.56 117 LYS A C 1
ATOM 922 O O . LYS A 1 117 ? -12.883 0.364 11.881 1.00 96.56 117 LYS A O 1
ATOM 927 N N . MET A 1 118 ? -10.776 0.310 11.121 1.00 96.81 118 MET A N 1
ATOM 928 C CA . MET A 1 118 ? -10.793 -1.128 10.822 1.00 96.81 118 MET A CA 1
ATOM 929 C C . MET A 1 118 ? -10.913 -1.973 12.089 1.00 96.81 118 MET A C 1
ATOM 931 O O . MET A 1 118 ? -11.749 -2.873 12.153 1.00 96.81 118 MET A O 1
ATOM 935 N N . TRP A 1 119 ? -10.115 -1.667 13.115 1.00 97.56 119 TRP A N 1
ATOM 936 C CA . TRP A 1 119 ? -10.148 -2.373 14.393 1.00 97.56 119 TRP A CA 1
ATOM 937 C C . TRP A 1 119 ? -11.514 -2.269 15.072 1.00 97.56 119 TRP A C 1
ATOM 939 O O . TRP A 1 119 ? -12.034 -3.266 15.565 1.00 97.56 119 TRP A O 1
ATOM 949 N N . GLU A 1 120 ? -12.142 -1.096 15.045 1.00 96.88 120 GLU A N 1
ATOM 950 C CA . GLU A 1 120 ? -13.494 -0.886 15.576 1.00 96.88 120 GLU A CA 1
ATOM 951 C C . GLU A 1 120 ? -14.546 -1.781 14.923 1.00 96.88 120 GLU A C 1
ATOM 953 O O . GLU A 1 120 ? -15.510 -2.163 15.581 1.00 96.88 120 GLU A O 1
ATOM 958 N N . THR A 1 121 ? -14.337 -2.167 13.664 1.00 95.31 121 THR A N 1
ATOM 959 C CA . THR A 1 121 ? -15.259 -3.048 12.942 1.00 95.31 121 THR A CA 1
ATOM 960 C C . THR A 1 121 ? -15.161 -4.501 13.407 1.00 95.31 121 THR A C 1
ATOM 962 O O . THR A 1 121 ? -16.146 -5.235 13.356 1.00 95.31 121 THR A O 1
ATOM 965 N N . VAL A 1 122 ? -13.984 -4.935 13.866 1.00 95.81 122 VAL A N 1
ATOM 966 C CA . VAL A 1 122 ? -13.730 -6.346 14.207 1.00 95.81 122 VAL A CA 1
ATOM 967 C C . VAL A 1 122 ? -13.519 -6.598 15.694 1.00 95.81 122 VAL A C 1
ATOM 969 O O . VAL A 1 122 ? -13.537 -7.760 16.112 1.00 95.81 122 VAL A O 1
ATOM 972 N N . ARG A 1 123 ? -13.328 -5.557 16.515 1.00 95.25 123 ARG A N 1
ATOM 973 C CA . ARG A 1 123 ? -13.137 -5.708 17.962 1.00 95.25 123 ARG A CA 1
ATOM 974 C C . ARG A 1 123 ? -14.345 -6.422 18.574 1.00 95.25 123 ARG A C 1
ATOM 976 O O . ARG A 1 123 ? -15.487 -6.044 18.349 1.00 95.25 123 ARG A O 1
ATOM 983 N N . GLY A 1 124 ? -14.086 -7.475 19.347 1.00 95.12 124 GLY A N 1
ATOM 984 C CA . GLY A 1 124 ? -15.144 -8.308 19.934 1.00 95.12 124 GLY A CA 1
ATOM 985 C C . GLY A 1 124 ? -15.745 -9.358 18.990 1.00 95.12 124 GLY A C 1
ATOM 986 O O . GLY A 1 124 ? -16.671 -10.055 19.386 1.00 95.12 124 GLY A O 1
ATOM 987 N N . THR A 1 125 ? -15.214 -9.511 17.773 1.00 95.94 125 THR A N 1
ATOM 988 C CA . THR A 1 125 ? -15.559 -10.607 16.853 1.00 95.94 125 THR A CA 1
ATOM 989 C C . THR A 1 125 ? -14.399 -11.596 16.732 1.00 95.94 125 THR A C 1
ATOM 991 O O . THR A 1 125 ? -13.259 -11.265 17.060 1.00 95.94 125 THR A O 1
ATOM 994 N N . SER A 1 126 ? -14.653 -12.784 16.177 1.00 94.44 126 SER A N 1
ATOM 995 C CA . SER A 1 126 ? -13.601 -13.756 15.837 1.00 94.44 126 SER A CA 1
ATOM 996 C C . SER A 1 126 ? -12.634 -13.270 14.749 1.00 94.44 126 SER A C 1
ATOM 998 O O . SER A 1 126 ? -11.579 -13.867 14.560 1.00 94.44 126 SER A O 1
ATOM 1000 N N . LYS A 1 127 ? -12.963 -12.184 14.035 1.00 92.94 127 LYS A N 1
ATOM 1001 C CA . LYS A 1 127 ? -12.112 -11.596 12.991 1.00 92.94 127 LYS A CA 1
ATOM 1002 C C . LYS A 1 127 ? -11.036 -10.658 13.543 1.00 92.94 127 LYS A C 1
ATOM 1004 O O . LYS A 1 127 ? -10.210 -10.176 12.773 1.00 92.94 127 LYS A O 1
ATOM 1009 N N . ASN A 1 128 ? -11.021 -10.389 14.851 1.00 92.94 128 ASN A N 1
ATOM 1010 C CA . ASN A 1 128 ? -10.026 -9.508 15.468 1.00 92.94 128 ASN A CA 1
ATOM 1011 C C . ASN A 1 128 ? -8.576 -9.984 15.252 1.00 92.94 128 ASN A C 1
ATOM 1013 O O . ASN A 1 128 ? -7.671 -9.160 15.227 1.00 92.94 128 ASN A O 1
ATOM 1017 N N . ILE A 1 129 ? -8.356 -11.283 15.030 1.00 93.00 129 ILE A N 1
ATOM 1018 C CA . ILE A 1 129 ? -7.038 -11.861 14.738 1.00 93.00 129 ILE A CA 1
ATOM 1019 C C . ILE A 1 129 ? -6.422 -11.348 13.426 1.00 93.00 129 ILE A C 1
ATOM 1021 O O . ILE A 1 129 ? -5.209 -11.426 13.262 1.00 93.00 129 ILE A O 1
ATOM 1025 N N . TYR A 1 130 ? -7.233 -10.808 12.508 1.00 91.75 13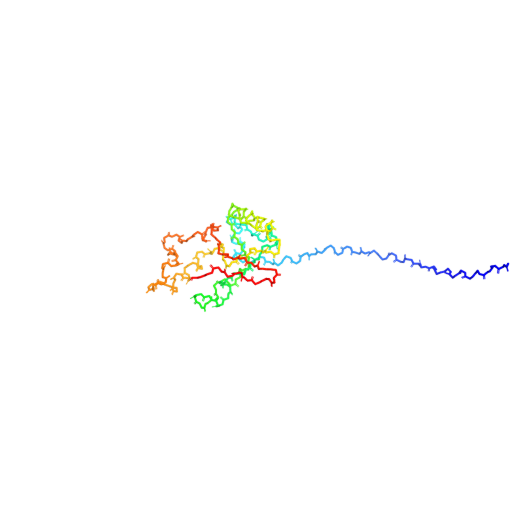0 TYR A N 1
ATOM 1026 C CA . TYR A 1 130 ? -6.789 -10.337 11.191 1.00 91.75 130 TYR A CA 1
ATOM 1027 C C . TYR A 1 130 ? -6.462 -8.839 11.146 1.00 91.75 130 TYR A C 1
ATOM 1029 O O . TYR A 1 130 ? -5.997 -8.343 10.125 1.00 91.75 130 TYR A O 1
ATOM 1037 N N . VAL A 1 131 ? -6.718 -8.091 12.224 1.00 95.19 131 VAL A N 1
ATOM 1038 C CA . VAL A 1 131 ? -6.502 -6.638 12.262 1.00 95.19 131 VAL A CA 1
ATOM 1039 C C . VAL A 1 131 ? -5.723 -6.285 13.520 1.00 95.19 131 VAL A C 1
ATOM 1041 O O . VAL A 1 131 ? -6.207 -6.479 14.630 1.00 95.19 131 VAL A O 1
ATOM 1044 N N . SER A 1 132 ? -4.522 -5.726 13.367 1.00 95.88 132 SER A N 1
ATOM 1045 C CA . SER A 1 132 ? -3.706 -5.301 14.508 1.00 95.88 132 SER A CA 1
ATOM 1046 C C . SER A 1 132 ? -4.430 -4.259 15.365 1.00 95.88 132 SER A C 1
ATOM 1048 O O . SER A 1 132 ? -4.967 -3.278 14.841 1.00 95.88 132 SER A O 1
ATOM 1050 N N . ASN A 1 133 ? -4.403 -4.444 16.689 1.00 96.75 133 ASN A N 1
ATOM 1051 C CA . ASN A 1 133 ? -4.968 -3.482 17.630 1.00 96.75 133 ASN A CA 1
ATOM 1052 C C . ASN A 1 133 ? -4.089 -2.211 17.674 1.00 96.75 133 ASN A C 1
ATOM 1054 O O . ASN A 1 133 ? -2.942 -2.282 18.126 1.00 96.75 133 ASN A O 1
ATOM 1058 N N . PRO A 1 134 ? -4.602 -1.041 17.254 1.00 95.94 134 PRO A N 1
ATOM 1059 C CA . PRO A 1 134 ? -3.849 0.217 17.237 1.00 95.94 134 PRO A CA 1
ATOM 1060 C C . PRO A 1 134 ? -3.381 0.668 18.627 1.00 95.94 134 PRO A C 1
ATOM 1062 O O . PRO A 1 134 ? -2.367 1.353 18.726 1.00 95.94 134 PRO A O 1
ATOM 1065 N N . ALA A 1 135 ? -4.036 0.229 19.711 1.00 96.25 135 ALA A N 1
ATOM 1066 C CA . ALA A 1 135 ? -3.584 0.505 21.078 1.00 96.25 135 ALA A CA 1
ATOM 1067 C C . ALA A 1 135 ? -2.200 -0.100 21.392 1.00 96.25 135 ALA A C 1
ATOM 1069 O O . ALA A 1 135 ? -1.562 0.303 22.359 1.00 96.25 135 ALA A O 1
ATOM 1070 N N . HIS A 1 136 ? -1.734 -1.057 20.582 1.00 95.75 136 HIS A N 1
ATOM 1071 C CA . HIS A 1 136 ? -0.412 -1.680 20.696 1.00 95.75 136 HIS A CA 1
ATOM 1072 C C . HIS A 1 136 ? 0.567 -1.184 19.614 1.00 95.75 136 HIS A C 1
ATOM 1074 O O . HIS A 1 136 ? 1.567 -1.840 19.346 1.00 95.75 136 HIS A O 1
ATOM 1080 N N . GLY A 1 137 ? 0.274 -0.048 18.968 1.00 94.19 137 GLY A N 1
ATOM 1081 C CA . GLY A 1 137 ? 1.107 0.531 17.906 1.00 94.19 137 GLY A CA 1
ATOM 1082 C C . GLY A 1 137 ? 0.691 0.148 16.483 1.00 94.19 137 GLY A C 1
ATOM 1083 O O . GLY A 1 137 ? 1.325 0.585 15.531 1.00 94.19 137 GLY A O 1
ATOM 1084 N N . GLY A 1 138 ? -0.389 -0.619 16.308 1.00 94.81 138 GLY A N 1
ATOM 1085 C CA . GLY A 1 138 ? -0.874 -1.012 14.983 1.00 94.81 138 GLY A CA 1
ATOM 1086 C C . GLY A 1 138 ? -0.030 -2.117 14.343 1.00 94.81 138 GLY A C 1
ATOM 1087 O O . GLY A 1 138 ? 0.467 -3.004 15.033 1.00 94.81 138 GLY A O 1
ATOM 1088 N N . GLY A 1 139 ? 0.059 -2.110 13.014 1.00 95.75 139 GLY A N 1
ATOM 1089 C CA . GLY A 1 139 ? 0.782 -3.112 12.227 1.00 95.75 139 GLY A CA 1
ATOM 1090 C C . GLY A 1 139 ? 1.742 -2.484 11.217 1.00 95.75 139 GLY A C 1
ATOM 1091 O O . GLY A 1 139 ? 1.810 -1.266 11.073 1.00 95.75 139 GLY A O 1
ATOM 1092 N N . LEU A 1 140 ? 2.469 -3.318 10.470 1.00 97.56 140 LEU A N 1
ATOM 1093 C CA . LEU A 1 140 ? 3.500 -2.871 9.519 1.00 97.56 140 LEU A CA 1
ATOM 1094 C C . LEU A 1 140 ? 2.973 -1.937 8.412 1.00 97.56 140 LEU A C 1
ATOM 1096 O O . LEU A 1 140 ? 3.718 -1.074 7.944 1.00 97.56 140 LEU A O 1
ATOM 1100 N N . HIS A 1 141 ? 1.688 -2.032 8.050 1.00 98.12 141 HIS A N 1
ATOM 1101 C CA . HIS A 1 141 ? 1.040 -1.072 7.147 1.00 98.12 141 HIS A CA 1
ATOM 1102 C C . HIS A 1 141 ? 1.112 0.363 7.679 1.00 98.12 141 HIS A C 1
ATOM 1104 O O . HIS A 1 141 ? 1.284 1.297 6.905 1.00 98.12 141 HIS A O 1
ATOM 1110 N N . ASN A 1 142 ? 1.053 0.579 8.996 1.00 98.12 142 ASN A N 1
ATOM 1111 C CA . ASN A 1 142 ? 1.116 1.927 9.571 1.00 98.12 142 ASN A CA 1
ATOM 1112 C C . ASN A 1 142 ? 2.477 2.608 9.405 1.00 98.12 142 ASN A C 1
ATOM 1114 O O . ASN A 1 142 ? 2.574 3.824 9.550 1.00 98.12 142 ASN A O 1
ATOM 1118 N N . TYR A 1 143 ? 3.501 1.832 9.060 1.00 98.00 143 TYR A N 1
ATOM 1119 C CA . TYR A 1 143 ? 4.877 2.284 8.897 1.00 98.00 143 TYR A CA 1
ATOM 1120 C C . TYR A 1 143 ? 5.363 2.163 7.443 1.00 98.00 143 TYR A C 1
ATOM 1122 O O . TYR A 1 143 ? 6.544 2.357 7.172 1.00 98.00 143 TYR A O 1
ATOM 1130 N N . GLY A 1 144 ? 4.473 1.815 6.502 1.00 98.38 144 GLY A N 1
ATOM 1131 C CA . GLY A 1 144 ? 4.828 1.608 5.095 1.00 98.38 144 GLY A CA 1
ATOM 1132 C C . GLY A 1 144 ? 5.736 0.395 4.855 1.00 98.38 144 GLY A C 1
ATOM 1133 O O . GLY A 1 144 ? 6.471 0.372 3.871 1.00 98.38 144 GLY A O 1
ATOM 1134 N N . LEU A 1 145 ? 5.722 -0.593 5.756 1.00 98.38 145 LEU A N 1
ATOM 1135 C CA . LEU A 1 145 ? 6.575 -1.790 5.704 1.00 98.38 145 LEU A CA 1
ATOM 1136 C C . LEU A 1 145 ? 5.819 -3.066 5.302 1.00 98.38 145 LEU A C 1
ATOM 1138 O O . LEU A 1 145 ? 6.419 -4.136 5.251 1.00 98.38 145 LEU A O 1
ATOM 1142 N N . ALA A 1 146 ? 4.520 -2.967 5.022 1.00 98.19 146 ALA A N 1
ATOM 1143 C CA . ALA A 1 146 ? 3.708 -4.055 4.485 1.00 98.19 146 ALA A CA 1
ATOM 1144 C C . ALA A 1 146 ? 2.946 -3.598 3.242 1.00 98.19 146 ALA A C 1
ATOM 1146 O O . ALA A 1 146 ? 2.632 -2.414 3.089 1.00 98.19 146 ALA A O 1
ATOM 1147 N N . VAL A 1 147 ? 2.670 -4.560 2.367 1.00 98.44 147 VAL A N 1
ATOM 1148 C CA . VAL A 1 147 ? 1.934 -4.368 1.124 1.00 98.44 147 VAL A CA 1
ATOM 1149 C C . VAL A 1 147 ? 1.089 -5.616 0.853 1.00 98.44 147 VAL A C 1
ATOM 1151 O O . VAL A 1 147 ? 1.612 -6.729 0.882 1.00 98.44 147 VAL A O 1
ATOM 1154 N N . ASP A 1 148 ? -0.203 -5.422 0.599 1.00 97.62 148 ASP A N 1
ATOM 1155 C CA . ASP A 1 148 ? -1.129 -6.480 0.183 1.00 97.62 148 ASP A CA 1
ATOM 1156 C C . ASP A 1 148 ? -1.190 -6.491 -1.340 1.00 97.62 148 ASP A C 1
ATOM 1158 O O . ASP A 1 148 ? -1.438 -5.447 -1.952 1.00 97.62 148 ASP A O 1
ATOM 1162 N N . VAL A 1 149 ? -0.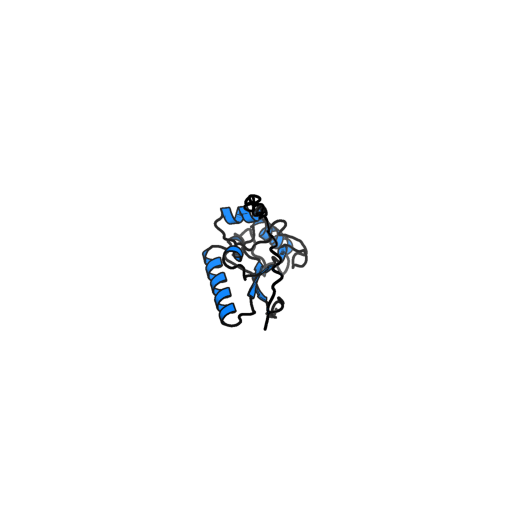934 -7.642 -1.969 1.00 97.75 149 VAL A N 1
ATOM 1163 C CA . VAL A 1 149 ? -0.685 -7.699 -3.417 1.00 97.75 149 VAL A CA 1
ATOM 1164 C C . VAL A 1 149 ? -1.277 -8.920 -4.097 1.00 97.75 149 VAL A C 1
ATOM 1166 O O . VAL A 1 149 ? -1.550 -9.941 -3.472 1.00 97.75 149 VAL A O 1
ATOM 1169 N N . SER A 1 150 ? -1.416 -8.816 -5.414 1.00 98.00 150 SER A N 1
ATOM 1170 C CA . SER A 1 150 ? -1.593 -9.951 -6.319 1.00 98.00 150 SER A CA 1
ATOM 1171 C C . SER A 1 150 ? -0.796 -9.710 -7.609 1.00 98.00 150 SER A C 1
ATOM 1173 O O . SER A 1 150 ? -0.030 -8.749 -7.718 1.00 98.00 150 SER A O 1
ATOM 1175 N N . ILE A 1 151 ? -0.968 -10.591 -8.586 1.00 98.56 151 ILE A N 1
ATOM 1176 C CA . ILE A 1 151 ? -0.414 -10.484 -9.933 1.00 98.56 151 ILE A CA 1
ATOM 1177 C C . ILE A 1 151 ? -1.585 -10.353 -10.900 1.00 98.56 151 ILE A C 1
ATOM 1179 O O . ILE A 1 151 ? -2.545 -11.111 -10.792 1.00 98.56 151 ILE A O 1
ATOM 1183 N N . LEU A 1 152 ? -1.501 -9.413 -11.835 1.00 98.69 152 LEU A N 1
ATOM 1184 C CA . LEU A 1 152 ? -2.395 -9.319 -12.980 1.00 98.69 152 LEU A CA 1
ATOM 1185 C C . LEU A 1 152 ? -1.803 -10.062 -14.179 1.00 98.69 152 LEU A C 1
ATOM 1187 O O . LEU A 1 152 ? -0.593 -9.982 -14.414 1.00 98.69 152 LEU A O 1
ATOM 1191 N N . ASP A 1 153 ? -2.666 -10.736 -14.934 1.00 98.38 153 ASP A N 1
ATOM 1192 C CA . ASP A 1 153 ? -2.356 -11.304 -16.247 1.00 98.38 153 ASP A CA 1
ATOM 1193 C C . ASP A 1 153 ? -2.307 -10.236 -17.363 1.00 98.38 153 ASP A C 1
ATOM 1195 O O . ASP A 1 153 ? -2.480 -9.038 -17.118 1.00 98.38 153 ASP A O 1
ATOM 1199 N N . GLU A 1 154 ? -2.074 -10.663 -18.609 1.00 97.25 154 GLU A N 1
ATOM 1200 C CA . GLU A 1 154 ? -2.042 -9.796 -19.797 1.00 97.25 154 GLU A CA 1
ATOM 1201 C C . GLU A 1 154 ? -3.336 -9.011 -20.058 1.00 97.25 154 GLU A C 1
ATOM 1203 O O . GLU A 1 154 ? -3.311 -8.010 -20.777 1.00 97.25 154 GLU A O 1
ATOM 1208 N N . TRP A 1 155 ? -4.464 -9.456 -19.504 1.00 97.38 155 TRP A N 1
ATOM 1209 C CA . TRP A 1 155 ? -5.771 -8.823 -19.660 1.00 97.38 155 TRP A CA 1
ATOM 1210 C C . TRP A 1 155 ? -6.120 -7.929 -18.465 1.00 97.38 155 TRP A C 1
ATOM 1212 O O . TRP A 1 155 ? -7.187 -7.314 -18.450 1.00 97.38 155 TRP A O 1
ATOM 1222 N N . GLY A 1 156 ? -5.226 -7.829 -17.476 1.00 97.00 156 GLY A N 1
ATOM 1223 C CA . GLY A 1 156 ? -5.443 -7.054 -16.262 1.00 97.00 156 GLY A CA 1
ATOM 1224 C C . GLY A 1 156 ? -6.301 -7.772 -15.220 1.00 97.00 156 GLY A C 1
ATOM 1225 O O . GLY A 1 156 ? -6.777 -7.118 -14.289 1.00 97.00 156 GLY A O 1
ATOM 1226 N N . ASN A 1 157 ? -6.512 -9.087 -15.342 1.00 97.88 157 ASN A N 1
ATOM 1227 C CA . ASN A 1 157 ? -7.250 -9.852 -14.341 1.00 97.88 157 ASN A CA 1
ATOM 1228 C C . ASN A 1 157 ? -6.303 -10.361 -13.248 1.00 97.88 157 ASN A C 1
ATOM 1230 O O . ASN A 1 157 ? -5.227 -10.875 -13.560 1.00 97.88 157 ASN A O 1
ATOM 1234 N N . PRO A 1 158 ? -6.689 -10.277 -11.964 1.00 97.12 158 PRO A N 1
ATOM 1235 C CA . PRO A 1 158 ? -5.916 -10.882 -10.888 1.00 97.12 158 PRO A CA 1
ATOM 1236 C C . PRO A 1 158 ? -5.848 -12.408 -11.022 1.00 97.12 158 PRO A C 1
ATOM 1238 O O . PRO A 1 158 ? -6.878 -13.069 -11.162 1.00 97.12 158 PRO A O 1
ATOM 1241 N N . LEU A 1 159 ? -4.645 -12.974 -10.911 1.00 97.56 159 LEU A N 1
ATOM 1242 C CA . LEU A 1 159 ? -4.439 -14.420 -10.859 1.00 97.56 159 LEU A CA 1
ATOM 1243 C C . LEU A 1 159 ? -5.068 -15.026 -9.586 1.00 97.56 159 LEU A C 1
ATOM 1245 O O . LEU A 1 159 ? -5.098 -14.371 -8.536 1.00 97.56 159 LEU A O 1
ATOM 1249 N N . PRO A 1 160 ? -5.534 -16.289 -9.636 1.00 96.00 160 PRO A N 1
ATOM 1250 C CA . PRO A 1 160 ? -6.052 -16.981 -8.462 1.00 96.00 160 PRO A CA 1
ATOM 1251 C C . PRO A 1 160 ? -4.923 -17.293 -7.468 1.00 96.00 160 PRO A C 1
ATOM 1253 O O . PRO A 1 160 ? -4.007 -18.049 -7.782 1.00 96.00 160 PRO A O 1
ATOM 1256 N N . MET A 1 161 ? -5.021 -16.747 -6.251 1.00 94.25 161 MET A N 1
ATOM 1257 C CA . MET A 1 161 ? -4.025 -16.933 -5.178 1.00 94.25 161 MET A CA 1
ATOM 1258 C C . MET A 1 161 ? -4.481 -17.892 -4.059 1.00 94.25 161 MET A C 1
ATOM 1260 O O . MET A 1 161 ? -3.740 -18.117 -3.106 1.00 94.25 161 MET A O 1
ATOM 1264 N N . GLY A 1 162 ? -5.685 -18.469 -4.174 1.00 90.75 162 GLY A N 1
ATOM 1265 C CA . GLY A 1 162 ? -6.342 -19.223 -3.094 1.00 90.75 162 GLY A CA 1
ATOM 1266 C C . GLY A 1 162 ? -6.925 -18.317 -1.997 1.00 90.75 162 GLY A C 1
ATOM 1267 O O . GLY A 1 162 ? -6.798 -17.096 -2.086 1.00 90.75 162 GLY A O 1
ATOM 1268 N N . THR A 1 163 ? -7.583 -18.919 -0.995 1.00 74.75 163 THR A N 1
ATOM 1269 C CA . THR A 1 163 ? -8.071 -18.279 0.250 1.00 74.75 163 THR A CA 1
ATOM 1270 C C . THR A 1 163 ? -8.271 -19.307 1.353 1.00 74.75 163 THR A C 1
ATOM 1272 O O . THR A 1 163 ? -8.831 -20.377 1.017 1.00 74.75 163 THR A O 1
#

Organism: NCBI:txid433724

Secondary structure (DSSP, 8-state):
-----------------------------PPPHHHHHHHHTT-EEHHHH-TTSEE--GGGSS-STTSS---SS--S-EE-HHHHHHHHHHHHHHHHH-TT-EEEEEE----HHHHHHHHHHHTTSGGGGGS--GGGT--GGGGT---EEEEE-TTSPBPP---

Radius of gyration: 25.83 Å; chains: 1; bounding box: 32×52×101 Å

InterPro domains:
  IPR000755 D-alanyl-D-alanine dipeptidase [PF01427] (40-163)
  IPR000755 D-alanyl-D-alanine dipeptidase [PTHR43126] (33-163)
  IPR009045 Peptidase M74/Hedgehog-like, zinc-binding domain superfamily [G3DSA:3.30.1380.10] (40-163)
  IPR009045 Peptidase M74/Hedgehog-like, zinc-binding domain superfamily [SSF55166] (42-163)